Protein AF-S2VK20-F1 (afdb_monomer_lite)

Sequence (157 aa):
MFVRPARVVVSSAVTSSFALHLNKTTSEPLVRWDYNRNPRSKDVPLAHLQIHAHRDAWTHVMLEGGATSRRARKRVIDSSRTPTLSELHFPVGGKRFRPSLEEVLLFLISELGVSCEPQTKCVLESKQSEWEKIQARAVVRTHPDQALIVLRELGMI

Organism: NCBI:txid883067

Secondary structure (DSSP, 8-state):
--PPPPEEEEE-SSEEEEEEESSSS--S-SEEEEEESS-SSTTS-SEEEEE---HHHHHHHHHHS-SSSHHHHHHHH-TTS---GGG------GGGT---HHHHHHHHHHHH-----TTHHHHHHHHHHHHHHHHHHHHHHH-HHHHHHHHHHTT--

pLDDT: mean 84.43, std 14.61, range [27.89, 98.19]

Foldseek 3Di:
DDQDAWDWDFDDDQKTKTFTCLDPPDPDGQKIWIAHPDDPDPPDDRTDMDGPQDFVSVLCQLQVLACQEPQSVVQNVCPVDRDHPVSADDDQLPPQRHDDPLSVVVSSCHRRVHDDDPCSNVVSVVVSVVVVVVVVVVVCVVCVVVVVVVCVVVVVD

Radius of gyration: 18.4 Å; chains: 1; bounding box: 45×26×55 Å

Structure (mmCIF, N/CA/C/O backbone):
data_AF-S2VK20-F1
#
_entry.id   AF-S2VK20-F1
#
loop_
_atom_site.group_PDB
_atom_site.id
_atom_site.type_symbol
_atom_site.label_atom_id
_atom_site.label_alt_id
_atom_site.label_comp_id
_atom_site.label_asym_id
_atom_site.label_entity_id
_atom_site.label_seq_id
_atom_site.pdbx_PDB_ins_code
_atom_site.Cartn_x
_atom_site.Cartn_y
_atom_site.Cartn_z
_atom_site.occupancy
_atom_site.B_iso_or_equiv
_atom_site.auth_seq_id
_atom_site.auth_comp_id
_atom_site.auth_asym_id
_atom_site.auth_atom_id
_atom_site.pdbx_PDB_model_num
ATOM 1 N N . MET A 1 1 ? 17.253 12.248 -22.826 1.00 31.86 1 MET A N 1
ATOM 2 C CA . MET A 1 1 ? 15.797 12.033 -22.967 1.00 31.86 1 MET A CA 1
ATOM 3 C C . MET A 1 1 ? 15.208 12.080 -21.563 1.00 31.86 1 MET A C 1
ATOM 5 O O . MET A 1 1 ? 15.534 11.219 -20.764 1.00 31.86 1 MET A O 1
ATOM 9 N N . PHE A 1 2 ? 14.498 13.150 -21.195 1.00 27.89 2 PHE A N 1
ATOM 10 C CA . PHE A 1 2 ? 13.984 13.327 -19.828 1.00 27.89 2 PHE A CA 1
ATOM 11 C C . PHE A 1 2 ? 12.772 12.412 -19.602 1.00 27.89 2 PHE A C 1
ATOM 13 O O . PHE A 1 2 ? 11.739 12.588 -20.251 1.00 27.89 2 PHE A O 1
ATOM 20 N N . VAL A 1 3 ? 12.904 11.443 -18.693 1.00 38.69 3 VAL A N 1
ATOM 21 C CA . VAL A 1 3 ? 11.808 10.570 -18.249 1.00 38.69 3 VAL A CA 1
ATOM 22 C C . VAL A 1 3 ? 10.760 11.438 -17.551 1.00 38.69 3 VAL A C 1
ATOM 24 O O . VAL A 1 3 ? 11.063 12.163 -16.602 1.00 38.69 3 VAL A O 1
ATOM 27 N N . ARG A 1 4 ? 9.522 11.423 -18.053 1.00 39.88 4 ARG A N 1
ATOM 28 C CA . ARG A 1 4 ? 8.406 12.132 -17.414 1.00 39.88 4 ARG A CA 1
ATOM 29 C C . ARG A 1 4 ? 7.926 11.289 -16.227 1.00 39.88 4 ARG A C 1
ATOM 31 O O . ARG A 1 4 ? 7.628 10.118 -16.440 1.00 39.88 4 ARG A O 1
ATOM 38 N N . PRO A 1 5 ? 7.828 11.846 -15.007 1.00 42.28 5 PRO A N 1
ATOM 39 C CA . PRO A 1 5 ? 7.437 11.068 -13.839 1.00 42.28 5 PRO A CA 1
ATOM 40 C C . PRO A 1 5 ? 6.009 10.534 -13.987 1.00 42.28 5 PRO A C 1
ATOM 42 O O . PRO A 1 5 ? 5.126 11.220 -14.519 1.00 42.28 5 PRO A O 1
ATOM 45 N N . ALA A 1 6 ? 5.790 9.317 -13.486 1.00 49.72 6 ALA A N 1
ATOM 46 C CA . ALA A 1 6 ? 4.463 8.739 -13.341 1.00 49.72 6 ALA A CA 1
ATOM 47 C C . ALA A 1 6 ? 3.571 9.679 -12.509 1.00 49.72 6 ALA A C 1
ATOM 49 O O . ALA A 1 6 ? 4.024 10.305 -11.547 1.00 49.72 6 ALA A O 1
ATOM 50 N N . ARG A 1 7 ? 2.301 9.817 -12.900 1.00 51.22 7 ARG A N 1
ATOM 51 C CA . ARG A 1 7 ? 1.367 10.765 -12.273 1.00 51.22 7 ARG A CA 1
ATOM 52 C C . ARG A 1 7 ? 0.394 10.028 -11.360 1.00 51.22 7 ARG A C 1
ATOM 54 O O . ARG A 1 7 ? -0.250 9.076 -11.795 1.00 51.22 7 ARG A O 1
ATOM 61 N N . VAL A 1 8 ? 0.239 10.540 -10.139 1.00 53.97 8 VAL A N 1
ATOM 62 C CA . VAL A 1 8 ? -0.815 10.143 -9.196 1.00 53.97 8 VAL A CA 1
ATOM 63 C C . VAL A 1 8 ? -1.973 11.133 -9.302 1.00 53.97 8 VAL A C 1
ATOM 65 O O . VAL A 1 8 ? -1.763 12.347 -9.257 1.00 53.97 8 VAL A O 1
ATOM 68 N N . VAL A 1 9 ? -3.194 10.625 -9.469 1.00 53.34 9 VAL A N 1
ATOM 69 C CA . VAL A 1 9 ? -4.436 11.418 -9.449 1.00 53.34 9 VAL A CA 1
ATOM 70 C C . VAL A 1 9 ? -5.245 11.037 -8.207 1.00 53.34 9 VAL A C 1
ATOM 72 O O . VAL A 1 9 ? -5.345 9.851 -7.898 1.00 53.34 9 VAL A O 1
ATOM 75 N N . VAL A 1 10 ? -5.796 12.035 -7.500 1.00 47.78 10 VAL A N 1
ATOM 76 C CA . VAL A 1 10 ? -6.532 11.884 -6.228 1.00 47.78 10 VAL A CA 1
ATOM 77 C C . VAL A 1 10 ? -7.914 12.542 -6.328 1.00 47.78 10 VAL A C 1
ATOM 79 O O . VAL A 1 10 ? -8.019 13.668 -6.808 1.00 47.78 10 VAL A O 1
ATOM 82 N N . SER A 1 11 ? -8.962 11.880 -5.825 1.00 37.09 11 SER A N 1
ATOM 83 C CA . SER A 1 11 ? -10.317 12.444 -5.626 1.00 37.09 11 SER A CA 1
ATOM 84 C C . SER A 1 11 ? -10.870 12.068 -4.233 1.00 37.09 11 SER A C 1
ATOM 86 O O . SER A 1 11 ? -10.477 11.028 -3.700 1.00 37.09 11 SER A O 1
ATOM 88 N N . SER A 1 12 ? -11.708 12.914 -3.594 1.00 35.38 12 SER A N 1
ATOM 89 C CA . SER A 1 12 ? -12.038 12.809 -2.149 1.00 35.38 12 SER A CA 1
ATOM 90 C C . SER A 1 12 ? -13.535 12.795 -1.745 1.00 35.38 12 SER A C 1
ATOM 92 O O . SER A 1 12 ? -14.422 13.178 -2.505 1.00 35.38 12 SER A O 1
ATOM 94 N N . ALA A 1 13 ? -13.726 12.399 -0.469 1.00 42.75 13 ALA A N 1
ATOM 95 C CA . ALA A 1 13 ? -14.831 12.544 0.504 1.00 42.75 13 ALA A CA 1
ATOM 96 C C . ALA A 1 13 ? -15.884 11.419 0.672 1.00 42.75 13 ALA A C 1
ATOM 98 O O . ALA A 1 13 ? -16.138 11.033 1.813 1.0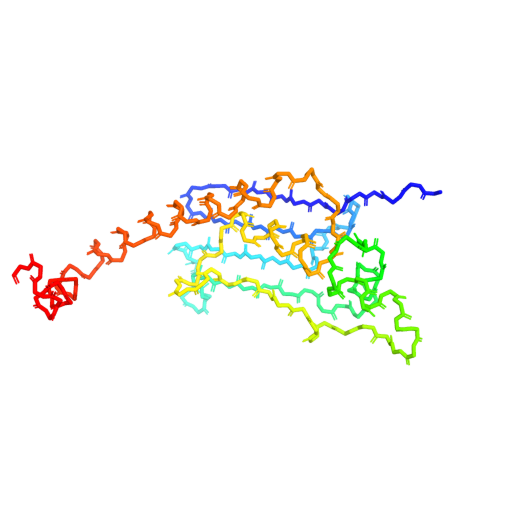0 42.75 13 ALA A O 1
ATOM 99 N N . VAL A 1 14 ? -16.434 10.815 -0.384 1.00 52.84 14 VAL A N 1
ATOM 100 C CA . VAL A 1 14 ? -17.328 9.620 -0.268 1.00 52.84 14 VAL A CA 1
ATOM 101 C C . VAL A 1 14 ? -16.678 8.377 -0.870 1.00 52.84 14 VAL A C 1
ATOM 103 O O . VAL A 1 14 ? -16.839 7.253 -0.388 1.00 52.84 14 VAL A O 1
ATOM 106 N N . THR A 1 15 ? -15.866 8.623 -1.885 1.00 62.94 15 THR A N 1
ATOM 107 C CA . THR A 1 15 ? -14.990 7.681 -2.554 1.00 62.94 15 THR A CA 1
ATOM 108 C C . THR A 1 15 ? -13.547 8.139 -2.365 1.00 62.94 15 THR A C 1
ATOM 110 O O . THR A 1 15 ? -13.265 9.321 -2.153 1.00 62.94 15 THR A O 1
ATOM 113 N N . SER A 1 16 ? -12.605 7.210 -2.400 1.00 76.50 16 SER A N 1
ATOM 114 C CA . SER A 1 16 ? -11.184 7.522 -2.536 1.00 76.50 16 SER A CA 1
ATOM 115 C C . SER A 1 16 ? -10.668 6.673 -3.680 1.00 76.50 16 SER A C 1
ATOM 117 O O . SER A 1 16 ? -10.801 5.457 -3.624 1.00 76.50 16 SER A O 1
ATOM 119 N N . SER A 1 17 ? -10.155 7.313 -4.724 1.00 86.19 17 SER A N 1
ATOM 120 C CA . SER A 1 17 ? -9.573 6.621 -5.871 1.00 86.19 17 SER A CA 1
ATOM 121 C C . SER A 1 17 ? -8.185 7.185 -6.125 1.00 86.19 17 SER A C 1
ATOM 123 O O . SER A 1 17 ? -8.022 8.405 -6.247 1.00 86.19 17 SER A O 1
ATOM 125 N N . PHE A 1 18 ? -7.201 6.292 -6.165 1.00 90.50 18 PHE A N 1
ATOM 126 C CA . PHE A 1 18 ? -5.820 6.593 -6.510 1.00 90.50 18 PHE A CA 1
ATOM 127 C C . PHE A 1 18 ? -5.448 5.785 -7.740 1.00 90.50 18 PHE A C 1
ATOM 129 O O . PHE A 1 18 ? -5.570 4.564 -7.734 1.00 90.50 18 PHE A O 1
ATOM 136 N N . ALA A 1 19 ? -4.973 6.455 -8.783 1.00 91.31 19 ALA A N 1
ATOM 137 C CA . ALA A 1 19 ? -4.612 5.804 -10.034 1.00 91.31 19 ALA A CA 1
ATOM 138 C C . ALA A 1 19 ? -3.170 6.128 -10.421 1.00 91.31 19 ALA A C 1
ATOM 140 O O . ALA A 1 19 ? -2.785 7.302 -10.459 1.00 91.31 19 ALA A O 1
ATOM 141 N N . LEU A 1 20 ? -2.398 5.088 -10.743 1.00 90.69 20 LEU A N 1
ATOM 142 C CA . LEU A 1 20 ? -1.060 5.214 -11.308 1.00 90.69 20 LEU A CA 1
ATOM 143 C C . LEU A 1 20 ? -1.138 5.085 -12.825 1.00 90.69 20 LEU A C 1
ATOM 145 O O . LEU A 1 20 ? -1.506 4.033 -13.342 1.00 90.69 20 LEU A O 1
ATOM 149 N N . HIS A 1 21 ? -0.743 6.138 -13.533 1.00 89.94 21 HIS A N 1
ATOM 150 C CA . HIS A 1 21 ? -0.639 6.115 -14.989 1.00 89.94 21 HIS A CA 1
ATOM 151 C C . HIS A 1 21 ? 0.825 6.104 -15.409 1.00 89.94 21 HIS A C 1
ATOM 153 O O . HIS A 1 21 ? 1.646 6.820 -14.829 1.00 89.94 21 HIS A O 1
ATOM 159 N N . LEU A 1 22 ? 1.123 5.334 -16.458 1.00 84.62 22 LEU A N 1
ATOM 160 C CA . LEU A 1 22 ? 2.447 5.289 -17.074 1.00 84.62 22 LEU A CA 1
ATOM 161 C C . LEU A 1 22 ? 2.894 6.684 -17.539 1.00 84.62 22 LEU A C 1
ATOM 163 O O . LEU A 1 22 ? 4.028 7.096 -17.321 1.00 84.62 22 LEU A O 1
ATOM 167 N N . ASN A 1 23 ? 1.993 7.422 -18.183 1.00 80.62 23 ASN A N 1
ATOM 168 C CA . ASN A 1 23 ? 2.245 8.764 -18.693 1.00 80.62 23 ASN A CA 1
ATOM 169 C C . ASN A 1 23 ? 0.924 9.561 -18.763 1.00 80.62 23 ASN A C 1
ATOM 171 O O . ASN A 1 23 ? -0.138 9.058 -18.409 1.00 80.62 23 ASN A O 1
ATOM 175 N N . LYS A 1 24 ? 0.982 10.825 -19.208 1.00 74.62 24 LYS A N 1
ATOM 176 C CA . LYS A 1 24 ? -0.200 11.707 -19.307 1.00 74.62 24 LYS A CA 1
ATOM 177 C C . LYS A 1 24 ? -1.165 11.350 -20.446 1.00 74.62 24 LYS A C 1
ATOM 179 O O . LYS A 1 24 ? -2.286 11.843 -20.434 1.00 74.62 24 LYS A O 1
ATOM 184 N N . THR A 1 25 ? -0.709 10.602 -21.447 1.00 76.38 25 THR A N 1
ATOM 185 C CA . THR A 1 25 ? -1.458 10.321 -22.682 1.00 76.38 25 THR A CA 1
ATOM 186 C C . THR A 1 25 ? -2.191 8.986 -22.636 1.00 76.38 25 THR A C 1
ATOM 188 O O . THR A 1 25 ? -3.205 8.828 -23.304 1.00 76.38 25 THR A O 1
ATOM 191 N N . THR A 1 26 ? -1.713 8.034 -21.836 1.00 76.06 26 THR A N 1
ATOM 192 C CA . THR A 1 26 ? -2.375 6.749 -21.628 1.00 76.06 26 THR A CA 1
ATOM 193 C C . THR A 1 26 ? -3.572 6.947 -20.700 1.00 76.06 26 THR A C 1
ATOM 195 O O . THR A 1 26 ? -3.406 7.323 -19.542 1.00 76.06 26 THR A O 1
ATOM 198 N N . SER A 1 27 ? -4.777 6.698 -21.214 1.00 77.56 27 SER A N 1
ATOM 199 C CA . SER A 1 27 ? -6.026 6.795 -20.447 1.00 77.56 27 SER A CA 1
ATOM 200 C C . SER A 1 27 ? -6.217 5.641 -19.464 1.00 77.56 27 SER A C 1
ATOM 202 O O . SER A 1 27 ? -6.952 5.781 -18.490 1.00 77.56 27 SER A O 1
ATOM 204 N N . GLU A 1 28 ? -5.587 4.496 -19.726 1.00 87.62 28 GLU A N 1
ATOM 205 C CA . GLU A 1 28 ? -5.676 3.324 -18.864 1.00 87.62 28 GLU A CA 1
ATOM 206 C C . GLU A 1 28 ? -4.603 3.362 -17.759 1.00 87.62 28 GLU A C 1
ATOM 208 O O . GLU A 1 28 ? -3.407 3.468 -18.052 1.00 87.62 28 GLU A O 1
ATOM 213 N N . PRO A 1 29 ? -4.997 3.302 -16.477 1.00 91.81 29 PRO A N 1
ATOM 214 C CA . PRO A 1 29 ? -4.047 3.235 -15.378 1.00 91.81 29 PRO A CA 1
ATOM 215 C C . PRO A 1 29 ? -3.412 1.846 -15.285 1.00 91.81 29 PRO A C 1
ATOM 217 O O . PRO A 1 29 ? -4.076 0.834 -15.478 1.00 91.81 29 PRO A O 1
ATOM 220 N N . LEU A 1 30 ? -2.144 1.798 -14.877 1.00 92.38 30 LEU A N 1
ATOM 221 C CA . LEU A 1 30 ? -1.450 0.555 -14.525 1.00 92.38 30 LEU A CA 1
ATOM 222 C C . LEU A 1 30 ? -2.131 -0.134 -13.343 1.00 92.38 30 LEU A C 1
ATOM 224 O O . LEU A 1 30 ? -2.279 -1.353 -13.311 1.00 92.38 30 LEU A O 1
ATOM 228 N N . VAL A 1 31 ? -2.543 0.663 -12.359 1.00 93.88 31 VAL A N 1
ATOM 229 C CA . VAL A 1 31 ? -3.244 0.194 -11.169 1.00 93.88 31 VAL A CA 1
ATOM 230 C C . VAL A 1 31 ? -4.133 1.292 -10.596 1.00 93.88 31 VAL A C 1
ATOM 232 O O . VAL A 1 31 ? -3.779 2.477 -10.635 1.00 93.88 31 VAL A O 1
ATOM 235 N N . ARG A 1 32 ? -5.282 0.887 -10.051 1.00 93.06 32 ARG A N 1
ATOM 236 C CA . ARG A 1 32 ? -6.181 1.723 -9.256 1.00 93.06 32 ARG A CA 1
ATOM 237 C C . ARG A 1 32 ? -6.431 1.117 -7.889 1.00 93.06 32 ARG A C 1
ATOM 239 O O . ARG A 1 32 ? -6.783 -0.057 -7.794 1.00 93.06 32 ARG A O 1
ATOM 246 N N . TRP A 1 33 ? -6.306 1.945 -6.862 1.00 91.94 33 TRP A N 1
ATOM 247 C CA . TRP A 1 33 ? -6.808 1.676 -5.522 1.00 91.94 33 TRP A CA 1
ATOM 248 C C . TRP A 1 33 ? -8.115 2.424 -5.345 1.00 91.94 33 TRP A C 1
ATOM 250 O O . TRP A 1 33 ? -8.123 3.655 -5.365 1.00 91.94 33 TRP A O 1
ATOM 260 N N . ASP A 1 34 ? -9.194 1.682 -5.140 1.00 88.00 34 ASP A N 1
ATOM 261 C CA . ASP A 1 34 ? -10.531 2.237 -5.033 1.00 88.00 34 ASP A CA 1
ATOM 262 C C . ASP A 1 34 ? -11.142 1.895 -3.676 1.00 88.00 34 ASP A C 1
ATOM 264 O O . ASP A 1 34 ? -11.127 0.752 -3.222 1.00 88.00 34 ASP A O 1
ATOM 268 N N . TYR A 1 35 ? -11.708 2.912 -3.033 1.00 86.56 35 TYR A N 1
ATOM 269 C CA . TYR A 1 35 ? -12.591 2.787 -1.88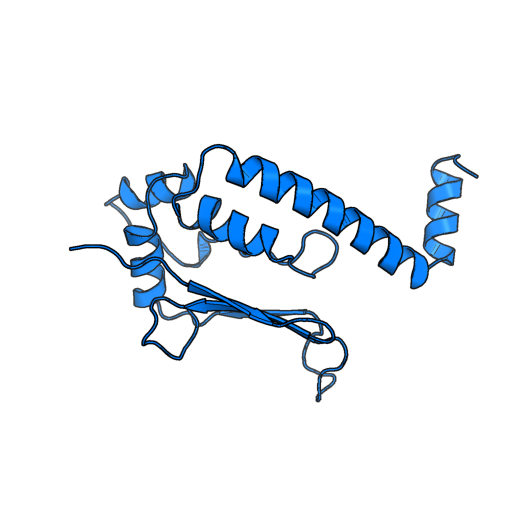7 1.00 86.56 35 TYR A CA 1
ATOM 270 C C . TYR A 1 35 ? -13.914 3.478 -2.202 1.00 86.56 35 TYR A C 1
ATOM 272 O O . TYR A 1 35 ? -13.953 4.696 -2.387 1.00 86.56 35 TYR A O 1
ATOM 280 N N . ASN A 1 36 ? -15.002 2.720 -2.227 1.00 86.69 36 ASN A N 1
ATOM 281 C CA . ASN A 1 36 ? -16.355 3.227 -2.367 1.00 86.69 36 ASN A CA 1
ATOM 282 C C . ASN A 1 36 ? -17.206 2.721 -1.205 1.00 86.69 36 ASN A C 1
ATOM 284 O O . ASN A 1 36 ? -17.453 1.526 -1.086 1.00 86.69 36 ASN A O 1
ATOM 288 N N . ARG A 1 37 ? -17.675 3.641 -0.356 1.00 82.62 37 ARG A N 1
ATOM 289 C CA . ARG A 1 37 ? -18.525 3.297 0.789 1.00 82.62 37 ARG A CA 1
ATOM 290 C C . ARG A 1 37 ? -19.894 2.750 0.367 1.00 82.62 37 ARG A C 1
ATOM 292 O O . ARG A 1 37 ? -20.4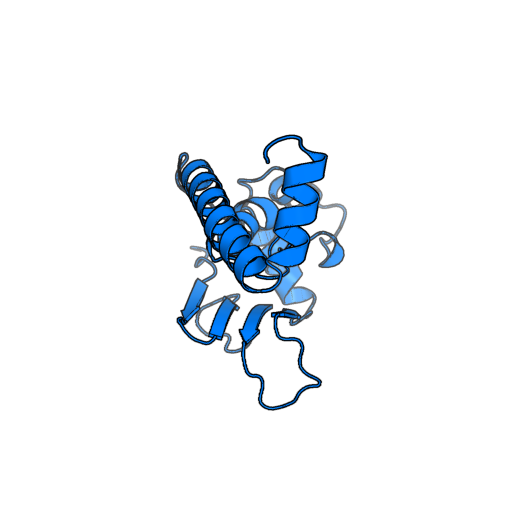44 1.930 1.088 1.00 82.62 37 ARG A O 1
ATOM 299 N N . ASN A 1 38 ? -20.412 3.196 -0.777 1.00 86.50 38 ASN A N 1
ATOM 300 C CA . ASN A 1 38 ? -21.740 2.855 -1.285 1.00 86.50 38 ASN A CA 1
ATOM 301 C C . ASN A 1 38 ? -21.642 2.464 -2.773 1.00 86.50 38 ASN A C 1
ATOM 303 O O . ASN A 1 38 ? -22.016 3.256 -3.648 1.00 86.50 38 ASN A O 1
ATOM 307 N N . PRO A 1 39 ? -21.091 1.282 -3.102 1.00 87.62 39 PRO A N 1
ATOM 308 C CA . PRO A 1 39 ? -21.045 0.820 -4.481 1.00 87.62 39 PRO A CA 1
ATOM 309 C C . PRO A 1 39 ? -22.458 0.579 -5.024 1.00 87.62 39 PRO A C 1
ATOM 311 O O . PRO A 1 39 ? -23.372 0.209 -4.290 1.00 87.62 39 PRO A O 1
ATOM 314 N N . ARG A 1 40 ? -22.639 0.788 -6.337 1.00 88.19 40 ARG A N 1
ATOM 315 C CA . ARG A 1 40 ? -23.934 0.572 -7.011 1.00 88.19 40 ARG A CA 1
ATOM 316 C C . ARG A 1 40 ? -24.393 -0.888 -6.936 1.00 88.19 40 ARG A C 1
ATOM 318 O O . ARG A 1 40 ? -25.587 -1.133 -6.833 1.00 88.19 40 ARG A O 1
ATOM 325 N N . SER A 1 41 ? -23.449 -1.829 -7.001 1.00 91.69 41 SER A N 1
ATOM 326 C CA . SER A 1 41 ? -23.689 -3.257 -6.770 1.00 91.69 41 SER A CA 1
ATOM 327 C C . SER A 1 41 ? -23.056 -3.680 -5.448 1.00 91.69 41 SER A C 1
ATOM 329 O O . SER A 1 41 ? -21.955 -3.238 -5.121 1.00 91.69 41 SER A O 1
ATOM 331 N N . LYS A 1 42 ? -23.739 -4.571 -4.722 1.00 87.62 42 LYS A N 1
ATOM 332 C CA . LYS A 1 42 ? -23.234 -5.183 -3.487 1.00 87.62 42 LYS A CA 1
ATOM 333 C C . LYS A 1 42 ? -22.090 -6.173 -3.734 1.00 87.62 42 LYS A C 1
ATOM 335 O O . LYS A 1 42 ? -21.346 -6.453 -2.802 1.00 87.62 42 LYS A O 1
ATOM 340 N N . ASP A 1 43 ? -21.930 -6.651 -4.968 1.00 91.31 43 ASP A N 1
ATOM 341 C CA . ASP A 1 43 ? -20.876 -7.607 -5.338 1.00 91.31 43 ASP A CA 1
ATOM 342 C C . ASP A 1 43 ? -19.505 -6.938 -5.494 1.00 91.31 43 ASP A C 1
ATOM 344 O O . ASP A 1 43 ? -18.476 -7.609 -5.534 1.00 91.31 43 ASP A O 1
ATOM 348 N N . VAL A 1 44 ? -19.473 -5.605 -5.590 1.00 88.75 44 VAL A N 1
ATOM 349 C CA . VAL A 1 44 ? -18.225 -4.847 -5.677 1.00 88.75 44 VAL A CA 1
ATOM 350 C C . VAL A 1 44 ? -17.690 -4.618 -4.264 1.00 88.75 44 VAL A C 1
ATOM 352 O O . VAL A 1 44 ? -18.366 -3.963 -3.463 1.00 88.75 44 VAL A O 1
ATOM 355 N N . PRO A 1 45 ? -16.468 -5.078 -3.941 1.00 88.38 45 PRO A N 1
ATOM 356 C CA . PRO A 1 45 ? -15.883 -4.828 -2.634 1.00 88.38 45 PRO A CA 1
ATOM 357 C C . PRO A 1 45 ? -15.731 -3.329 -2.365 1.00 88.38 45 PRO A C 1
ATOM 359 O O . PRO A 1 45 ? -15.313 -2.561 -3.238 1.00 88.38 45 PRO A O 1
ATOM 362 N N . LEU A 1 46 ? -16.017 -2.914 -1.127 1.00 87.38 46 LEU A N 1
ATOM 363 C CA . LEU A 1 46 ? -15.913 -1.507 -0.720 1.00 87.38 46 LEU A CA 1
ATOM 364 C C . LEU A 1 46 ? -14.502 -0.961 -0.913 1.00 87.38 46 LEU A C 1
ATOM 366 O O . LEU A 1 46 ? -14.351 0.206 -1.243 1.00 87.38 46 LEU A O 1
ATOM 370 N N . ALA A 1 47 ? -13.490 -1.798 -0.702 1.00 87.50 47 ALA A N 1
ATOM 371 C CA . ALA A 1 47 ? -12.106 -1.510 -1.019 1.00 87.50 47 ALA A CA 1
ATOM 372 C C . ALA A 1 47 ? -11.583 -2.571 -1.978 1.00 87.50 47 ALA A C 1
ATOM 374 O O . ALA A 1 47 ? -11.715 -3.765 -1.707 1.00 87.50 47 ALA A O 1
ATOM 375 N N . HIS A 1 48 ? -11.000 -2.146 -3.089 1.00 88.75 48 HIS A N 1
ATOM 376 C CA . HIS A 1 48 ? -10.473 -3.063 -4.084 1.00 88.75 48 HIS A CA 1
ATOM 377 C C . HIS A 1 48 ? -9.313 -2.450 -4.864 1.00 88.75 48 HIS A C 1
ATOM 379 O O . HIS A 1 48 ? -9.090 -1.238 -4.884 1.00 88.75 48 HIS A O 1
ATOM 385 N N . LEU A 1 49 ? -8.567 -3.344 -5.500 1.00 91.56 49 LEU A N 1
ATOM 386 C CA . LEU A 1 49 ? -7.434 -3.038 -6.350 1.00 91.56 49 LEU A CA 1
ATOM 387 C C . LEU A 1 49 ? -7.757 -3.520 -7.762 1.00 91.56 49 LEU A C 1
ATOM 389 O O . LEU A 1 49 ? -8.151 -4.671 -7.941 1.00 91.56 49 LEU A O 1
ATOM 393 N N . GLN A 1 50 ? -7.574 -2.662 -8.757 1.00 92.81 50 GLN A N 1
ATOM 394 C CA . GLN A 1 50 ? -7.701 -3.034 -10.164 1.00 92.81 50 GLN A CA 1
ATOM 395 C C . GLN A 1 50 ? -6.339 -2.870 -10.817 1.00 92.81 50 GLN A C 1
ATOM 397 O O . GLN A 1 50 ? -5.827 -1.755 -10.882 1.00 92.81 50 GLN A O 1
ATOM 402 N N . ILE A 1 51 ? -5.740 -3.968 -11.273 1.00 93.56 51 ILE A N 1
ATOM 403 C CA . ILE A 1 51 ? -4.426 -3.951 -11.915 1.00 93.56 51 ILE A CA 1
ATOM 404 C C . ILE A 1 51 ? -4.610 -4.220 -13.402 1.00 93.56 51 ILE A C 1
ATOM 406 O O . ILE A 1 51 ? -5.104 -5.278 -13.790 1.00 93.56 51 ILE A O 1
ATOM 410 N N . HIS A 1 52 ? -4.161 -3.287 -14.233 1.00 91.62 52 HIS A N 1
ATOM 411 C CA . HIS A 1 52 ? -4.002 -3.533 -15.654 1.00 91.62 52 HIS A CA 1
ATOM 412 C C . HIS A 1 52 ? -2.673 -4.266 -15.877 1.00 91.62 52 HIS A C 1
ATOM 414 O O . HIS A 1 52 ? -1.599 -3.664 -15.898 1.00 91.62 52 HIS A O 1
ATOM 420 N N . ALA A 1 53 ? -2.729 -5.593 -15.977 1.00 84.75 53 ALA A N 1
ATOM 421 C CA . ALA A 1 53 ? -1.559 -6.473 -15.935 1.00 84.75 53 ALA A CA 1
ATOM 422 C C . ALA A 1 53 ? -0.849 -6.654 -17.295 1.00 84.75 53 ALA A C 1
ATOM 424 O O . ALA A 1 53 ? -0.342 -7.737 -17.591 1.00 84.75 53 ALA A O 1
ATOM 425 N N . HIS A 1 54 ? -0.780 -5.612 -18.130 1.00 87.44 54 HIS A N 1
ATOM 426 C CA . HIS A 1 54 ? -0.003 -5.680 -19.369 1.00 87.44 54 HIS A CA 1
ATOM 427 C C . HIS A 1 54 ? 1.491 -5.747 -19.043 1.00 87.44 54 HIS A C 1
ATOM 429 O O . HIS A 1 54 ? 2.062 -4.800 -18.492 1.00 87.44 54 HIS A O 1
ATOM 435 N N . ARG A 1 55 ? 2.125 -6.877 -19.381 1.00 82.19 55 ARG A N 1
ATOM 436 C CA . ARG A 1 55 ? 3.509 -7.190 -18.993 1.00 82.19 55 ARG A CA 1
ATOM 437 C C . ARG A 1 55 ? 4.475 -6.069 -19.363 1.00 82.19 55 ARG A C 1
ATOM 439 O O . ARG A 1 55 ? 5.210 -5.605 -18.500 1.00 82.19 55 ARG A O 1
ATOM 446 N N . ASP A 1 56 ? 4.411 -5.585 -20.599 1.00 88.12 56 ASP A N 1
ATOM 447 C CA . ASP A 1 56 ? 5.372 -4.600 -21.108 1.00 88.12 56 ASP A CA 1
ATOM 448 C C . ASP A 1 56 ? 5.301 -3.263 -20.366 1.00 88.12 56 ASP A C 1
ATOM 450 O O . ASP A 1 56 ? 6.331 -2.655 -20.085 1.00 88.12 56 ASP A O 1
ATOM 454 N N . ALA A 1 57 ? 4.097 -2.829 -19.981 1.00 88.25 57 ALA A N 1
ATOM 455 C CA . ALA A 1 57 ? 3.906 -1.569 -19.276 1.00 88.25 57 ALA A CA 1
ATOM 456 C C . ALA A 1 57 ? 4.489 -1.638 -17.854 1.00 88.25 57 ALA A C 1
ATOM 458 O O . ALA A 1 57 ? 5.175 -0.715 -17.411 1.00 88.25 57 ALA A O 1
ATOM 459 N N . TRP A 1 58 ? 4.282 -2.762 -17.160 1.00 91.44 58 TRP A N 1
ATOM 460 C CA . TRP A 1 58 ? 4.865 -3.002 -15.840 1.00 91.44 58 TRP A CA 1
ATOM 461 C C . TRP A 1 58 ? 6.372 -3.213 -15.893 1.00 91.44 58 TRP A C 1
ATOM 463 O O . TRP A 1 58 ? 7.089 -2.590 -15.115 1.00 91.44 58 TRP A O 1
ATOM 473 N N . THR A 1 59 ? 6.870 -4.029 -16.824 1.00 90.31 59 THR A N 1
ATOM 474 C CA . THR A 1 59 ? 8.309 -4.226 -17.025 1.00 90.31 59 THR A CA 1
ATOM 475 C C . THR A 1 59 ? 9.000 -2.895 -17.313 1.00 90.31 59 THR A C 1
ATOM 477 O O . THR A 1 59 ? 10.020 -2.605 -16.691 1.00 90.31 59 THR A O 1
ATOM 480 N N . HIS A 1 60 ? 8.417 -2.053 -18.172 1.00 88.75 60 HIS A N 1
ATOM 481 C CA . HIS A 1 60 ? 8.938 -0.718 -18.452 1.00 88.75 60 HIS A CA 1
ATOM 482 C C . HIS A 1 60 ? 9.031 0.131 -17.178 1.00 88.75 60 HIS A C 1
ATOM 484 O O . HIS A 1 60 ? 10.109 0.605 -16.844 1.00 88.75 60 HIS A O 1
ATOM 490 N N . VAL A 1 61 ? 7.950 0.265 -16.402 1.00 89.38 61 VAL A N 1
ATOM 491 C CA . VAL A 1 61 ? 7.974 1.069 -15.164 1.00 89.38 61 VAL A CA 1
ATOM 492 C C . VAL A 1 61 ? 8.900 0.490 -14.094 1.00 89.38 61 VAL A C 1
ATOM 494 O O . VAL A 1 61 ? 9.520 1.241 -13.349 1.00 89.38 61 VAL A O 1
ATOM 497 N N . MET A 1 62 ? 9.024 -0.831 -13.992 1.00 90.31 62 MET A N 1
ATOM 498 C CA . MET A 1 62 ? 9.887 -1.471 -12.995 1.00 90.31 62 MET A CA 1
ATOM 499 C C . MET A 1 62 ? 11.382 -1.310 -13.291 1.00 90.31 62 MET A C 1
ATOM 501 O O . MET A 1 62 ? 12.177 -1.399 -12.349 1.00 90.31 62 MET A O 1
ATOM 505 N N . LEU A 1 63 ? 11.743 -1.102 -14.562 1.00 87.56 63 LEU A N 1
ATOM 506 C CA . LEU A 1 63 ? 13.111 -0.856 -15.021 1.00 87.56 63 LEU A CA 1
ATOM 507 C C . LEU A 1 63 ? 13.434 0.647 -15.105 1.00 87.56 63 LEU A C 1
ATOM 509 O O . LEU A 1 63 ? 14.522 1.051 -14.708 1.00 87.56 63 LEU A O 1
ATOM 513 N N . GLU A 1 64 ? 12.483 1.476 -15.544 1.00 83.25 64 GLU A N 1
ATOM 514 C CA . GLU A 1 64 ? 12.662 2.926 -15.755 1.00 83.25 64 GLU A CA 1
ATOM 515 C C . GLU A 1 64 ? 12.235 3.792 -14.556 1.00 83.25 64 GLU A C 1
ATOM 517 O O . GLU A 1 64 ? 12.563 4.975 -14.491 1.00 83.25 64 GLU A O 1
ATOM 522 N N . GLY A 1 65 ? 11.486 3.239 -13.595 1.00 70.38 65 GLY A N 1
ATOM 523 C CA . GLY A 1 65 ? 10.919 3.988 -12.463 1.00 70.38 65 GLY A CA 1
ATOM 524 C C . GLY A 1 65 ? 11.965 4.624 -11.544 1.00 70.38 65 GLY A C 1
ATOM 525 O O . GLY A 1 65 ? 11.705 5.667 -10.939 1.00 70.38 65 GLY A O 1
ATOM 526 N N . GLY A 1 66 ? 13.161 4.032 -11.488 1.00 78.06 66 GLY A N 1
ATOM 527 C CA . GLY A 1 66 ? 14.333 4.577 -10.816 1.00 78.06 66 GLY A CA 1
ATOM 528 C C . GLY A 1 66 ? 15.111 3.540 -10.006 1.00 78.06 66 GLY A C 1
ATOM 529 O O . GLY A 1 66 ? 14.796 2.354 -9.967 1.00 78.06 66 GLY A O 1
ATOM 530 N N . ALA A 1 67 ? 16.165 4.004 -9.337 1.00 84.06 67 ALA A N 1
ATOM 531 C CA . ALA A 1 67 ? 17.128 3.174 -8.606 1.00 84.06 67 ALA A CA 1
ATOM 532 C C . ALA A 1 67 ? 17.354 3.681 -7.165 1.00 84.06 67 ALA A C 1
ATOM 534 O O . ALA A 1 67 ? 18.384 3.422 -6.535 1.00 84.06 67 ALA A O 1
ATOM 535 N N . THR A 1 68 ? 16.404 4.436 -6.609 1.00 86.94 68 THR A N 1
ATOM 536 C CA . THR A 1 68 ? 16.565 5.062 -5.284 1.00 86.94 68 THR A CA 1
ATOM 537 C C . THR A 1 68 ? 16.303 4.092 -4.131 1.00 86.94 68 THR A C 1
ATOM 539 O O . THR A 1 68 ? 16.905 4.221 -3.062 1.00 86.94 68 THR A O 1
ATOM 542 N N . SER A 1 69 ? 15.516 3.035 -4.354 1.00 89.69 69 SER A N 1
ATOM 543 C CA . SER A 1 69 ? 15.265 1.978 -3.369 1.00 89.69 69 SER A CA 1
ATOM 544 C C . SER A 1 69 ? 16.107 0.723 -3.619 1.00 89.69 69 SER A C 1
ATOM 546 O O . SER A 1 69 ? 16.518 0.431 -4.741 1.00 89.69 69 SER A O 1
ATOM 548 N N . ARG A 1 70 ? 16.341 -0.076 -2.567 1.00 90.69 70 ARG A N 1
ATOM 549 C CA . ARG A 1 70 ? 17.056 -1.363 -2.682 1.00 90.69 70 ARG A CA 1
ATOM 550 C C . ARG A 1 70 ? 16.355 -2.330 -3.645 1.00 90.69 70 ARG A C 1
ATOM 552 O O . ARG A 1 70 ? 17.038 -2.993 -4.421 1.00 90.69 70 ARG A O 1
ATOM 559 N N . ARG A 1 71 ? 15.018 -2.418 -3.592 1.00 90.81 71 ARG A N 1
ATOM 560 C CA . ARG A 1 71 ? 14.224 -3.314 -4.455 1.00 90.81 71 ARG A CA 1
ATOM 561 C C . ARG A 1 71 ? 14.316 -2.886 -5.917 1.00 90.81 71 ARG A C 1
ATOM 563 O O . ARG A 1 71 ? 14.573 -3.729 -6.770 1.00 90.81 71 ARG A O 1
ATOM 570 N N . ALA A 1 72 ? 14.205 -1.585 -6.182 1.00 90.12 72 ALA A N 1
ATOM 571 C CA . ALA A 1 72 ? 14.326 -1.045 -7.528 1.00 90.12 72 ALA A CA 1
ATOM 572 C C . ALA A 1 72 ? 15.736 -1.214 -8.101 1.00 90.12 72 ALA A C 1
ATOM 574 O O . ALA A 1 72 ? 15.881 -1.766 -9.188 1.00 90.12 72 ALA A O 1
ATOM 575 N N . ARG A 1 73 ? 16.783 -0.913 -7.317 1.00 90.88 73 ARG A N 1
ATOM 576 C CA . ARG A 1 73 ? 18.175 -1.196 -7.716 1.00 90.88 73 ARG A CA 1
ATOM 577 C C . ARG A 1 73 ? 18.401 -2.647 -8.093 1.00 90.88 73 ARG A C 1
ATOM 579 O O . ARG A 1 73 ? 19.043 -2.911 -9.100 1.00 90.88 73 ARG A O 1
ATOM 586 N N . LYS A 1 74 ? 17.878 -3.585 -7.297 1.00 90.19 74 LYS A N 1
ATOM 587 C CA . LYS A 1 74 ? 18.056 -5.015 -7.566 1.00 90.19 74 LYS A CA 1
ATOM 588 C C . LYS A 1 74 ? 17.517 -5.398 -8.947 1.00 90.19 74 LYS A C 1
ATOM 590 O O . LYS A 1 74 ? 18.141 -6.213 -9.607 1.00 90.19 74 LYS A O 1
ATOM 595 N N . ARG A 1 75 ? 16.397 -4.817 -9.385 1.00 89.94 75 ARG A N 1
ATOM 596 C CA . ARG A 1 75 ? 15.805 -5.112 -10.700 1.00 89.94 75 ARG A CA 1
ATOM 597 C C . ARG A 1 75 ? 16.571 -4.498 -11.866 1.00 89.94 75 ARG A C 1
ATOM 599 O O . ARG A 1 75 ? 16.606 -5.102 -12.923 1.00 89.94 75 ARG A O 1
ATOM 606 N N . VAL A 1 76 ? 17.186 -3.333 -11.666 1.00 85.00 76 VAL A N 1
ATOM 607 C CA . VAL A 1 76 ? 17.993 -2.672 -12.706 1.00 85.00 76 VAL A CA 1
ATOM 608 C C . VAL A 1 76 ? 19.360 -3.347 -12.874 1.00 85.00 76 VAL A C 1
ATOM 610 O O . VAL A 1 76 ? 19.845 -3.480 -13.991 1.00 85.00 76 VAL A O 1
ATOM 613 N N . ILE A 1 77 ? 19.988 -3.779 -11.775 1.00 84.94 77 ILE A N 1
ATOM 614 C CA . ILE A 1 77 ? 21.331 -4.393 -11.794 1.00 84.94 77 ILE A CA 1
ATOM 615 C C . ILE A 1 77 ? 21.288 -5.841 -12.301 1.00 84.94 77 ILE A C 1
ATOM 617 O O . ILE A 1 77 ? 22.217 -6.300 -12.961 1.00 84.94 77 ILE A O 1
ATOM 621 N N . ASP A 1 78 ? 20.227 -6.575 -11.973 1.00 83.69 78 ASP A N 1
ATOM 622 C CA . ASP A 1 78 ? 20.066 -7.982 -12.333 1.00 83.69 78 ASP A CA 1
ATOM 623 C C . ASP A 1 78 ? 19.546 -8.129 -13.771 1.00 83.69 78 ASP A C 1
ATOM 625 O O . ASP A 1 78 ? 18.369 -8.394 -14.003 1.00 83.69 78 ASP A O 1
ATOM 629 N N . SER A 1 79 ? 20.441 -7.958 -14.748 1.00 74.12 79 SER A N 1
ATOM 630 C CA . SER A 1 79 ? 20.126 -8.084 -16.179 1.00 74.12 79 SER A CA 1
ATOM 631 C C . SER A 1 79 ? 19.797 -9.515 -16.622 1.00 74.12 79 SER A C 1
ATOM 633 O O . SER A 1 79 ? 19.386 -9.724 -17.763 1.00 74.12 79 SER A O 1
ATOM 635 N N . SER A 1 80 ? 19.958 -10.504 -15.734 1.00 82.38 80 SER A N 1
ATOM 636 C CA . SER A 1 80 ? 19.738 -11.922 -16.036 1.00 82.38 80 SER A CA 1
ATOM 637 C C . SER A 1 80 ? 18.260 -12.325 -16.071 1.00 82.38 80 SER A C 1
ATOM 639 O O . SER A 1 80 ? 17.928 -13.386 -16.600 1.00 82.38 80 SER A O 1
ATOM 641 N N . ARG A 1 81 ? 17.354 -11.485 -15.545 1.00 86.50 81 ARG A N 1
ATOM 642 C CA . ARG A 1 81 ? 15.907 -11.740 -15.568 1.00 86.50 81 ARG A CA 1
ATOM 643 C C . ARG A 1 81 ? 15.093 -10.485 -15.841 1.00 86.50 81 ARG A C 1
ATOM 645 O O . ARG A 1 81 ? 15.402 -9.395 -15.373 1.00 86.50 81 ARG A O 1
ATOM 652 N N . THR A 1 82 ? 13.972 -10.664 -16.532 1.00 88.12 82 THR A N 1
ATOM 653 C CA . THR A 1 82 ? 12.958 -9.615 -16.656 1.00 88.12 82 THR A CA 1
ATOM 654 C C . THR A 1 82 ? 12.152 -9.520 -15.359 1.00 88.12 82 THR A C 1
ATOM 656 O O . THR A 1 82 ? 11.627 -10.546 -14.916 1.00 88.12 82 THR A O 1
ATOM 659 N N . PRO A 1 83 ? 12.001 -8.327 -14.758 1.00 90.50 83 PRO A N 1
ATOM 660 C CA . PRO A 1 83 ? 11.183 -8.176 -13.569 1.00 90.50 83 PRO A CA 1
ATOM 661 C C . PRO A 1 83 ? 9.706 -8.442 -13.863 1.00 90.50 83 PRO A C 1
ATOM 663 O O . PRO A 1 83 ? 9.192 -8.126 -14.941 1.00 90.50 83 PRO A O 1
ATOM 666 N N . THR A 1 84 ? 9.027 -9.020 -12.879 1.00 90.56 84 THR A N 1
ATOM 667 C CA . THR A 1 84 ? 7.637 -9.474 -12.991 1.00 90.56 84 THR A CA 1
ATOM 668 C C . THR A 1 84 ? 6.722 -8.759 -12.005 1.00 90.56 84 THR A C 1
ATOM 670 O O . THR A 1 84 ? 7.136 -8.374 -10.913 1.00 90.56 84 THR A O 1
ATOM 673 N N . LEU A 1 85 ? 5.442 -8.632 -12.366 1.00 91.06 85 LEU A N 1
ATOM 674 C CA . LEU A 1 85 ? 4.417 -8.001 -11.529 1.00 91.06 85 LEU A CA 1
ATOM 675 C C . LEU A 1 85 ? 4.301 -8.643 -10.133 1.00 91.06 85 LEU A C 1
ATOM 677 O O . LEU A 1 85 ? 4.019 -7.948 -9.163 1.00 91.06 85 LEU A O 1
ATOM 681 N N . SER A 1 86 ? 4.580 -9.945 -10.017 1.00 90.44 86 SER A N 1
ATOM 682 C CA . SER A 1 86 ? 4.599 -10.687 -8.747 1.00 90.44 86 SER A CA 1
ATOM 683 C C . SER A 1 86 ? 5.665 -10.218 -7.753 1.00 90.44 86 SER A C 1
ATOM 685 O O . SER A 1 86 ? 5.605 -10.582 -6.585 1.00 90.44 86 SER A O 1
ATOM 687 N N . GLU A 1 87 ? 6.645 -9.424 -8.187 1.00 91.75 87 GLU A N 1
ATOM 688 C CA . GLU A 1 87 ? 7.652 -8.840 -7.295 1.00 91.75 87 GLU A CA 1
ATOM 689 C C . GLU A 1 87 ? 7.162 -7.570 -6.586 1.00 91.75 87 GLU A C 1
ATOM 691 O O . GLU A 1 87 ? 7.854 -7.074 -5.695 1.00 91.75 87 GLU A O 1
ATOM 696 N N . LEU A 1 88 ? 6.013 -7.017 -6.996 1.00 93.69 88 LEU A N 1
ATOM 697 C CA . LEU A 1 88 ? 5.470 -5.777 -6.454 1.00 93.69 88 LEU A CA 1
ATOM 698 C C . LEU A 1 88 ? 4.523 -6.038 -5.283 1.00 93.69 88 LEU A C 1
ATOM 700 O O . LEU A 1 88 ? 3.612 -6.860 -5.352 1.00 93.69 88 LEU A O 1
ATOM 704 N N . HIS A 1 89 ? 4.707 -5.258 -4.220 1.00 94.12 89 HIS A N 1
ATOM 705 C CA . HIS A 1 89 ? 3.890 -5.326 -3.011 1.00 94.12 89 HIS A CA 1
ATOM 706 C C . HIS A 1 89 ? 2.864 -4.196 -3.009 1.00 94.12 89 HIS A C 1
ATOM 708 O O . HIS A 1 89 ? 3.138 -3.093 -2.536 1.00 94.12 89 HIS A O 1
ATOM 714 N N . PHE A 1 90 ? 1.679 -4.458 -3.554 1.00 93.31 90 PHE A N 1
ATOM 715 C CA . PHE A 1 90 ? 0.614 -3.460 -3.606 1.00 93.31 90 PHE A CA 1
ATOM 716 C C . PHE A 1 90 ? 0.058 -3.180 -2.200 1.00 93.31 90 PHE A C 1
ATOM 718 O O . PHE A 1 90 ? -0.406 -4.112 -1.538 1.00 93.31 90 PHE A O 1
ATOM 725 N N . PRO A 1 91 ? 0.066 -1.920 -1.722 1.00 91.25 91 PRO A N 1
ATOM 726 C CA . PRO A 1 91 ? -0.547 -1.586 -0.449 1.00 91.25 91 PRO A CA 1
ATOM 727 C C . PRO A 1 91 ? -2.053 -1.782 -0.546 1.00 91.25 91 PRO A C 1
ATOM 729 O O . PRO A 1 91 ? -2.685 -1.385 -1.522 1.00 91.25 91 PRO A O 1
ATOM 732 N N . VAL A 1 92 ? -2.637 -2.360 0.494 1.00 87.38 92 VAL A N 1
ATOM 733 C CA . VAL A 1 92 ? -4.090 -2.518 0.598 1.00 87.38 92 VAL A CA 1
ATOM 734 C C . VAL A 1 92 ? -4.666 -1.732 1.768 1.00 87.38 92 VAL A C 1
ATOM 736 O O . VAL A 1 92 ? -5.856 -1.822 2.000 1.00 87.38 92 VAL A O 1
ATOM 739 N N . GLY A 1 93 ? -3.880 -0.923 2.487 1.00 78.81 93 GLY A N 1
ATOM 740 C CA . GLY A 1 93 ? -4.354 -0.181 3.663 1.00 78.81 93 GLY A CA 1
ATOM 741 C C . GLY A 1 93 ? -4.155 -0.891 4.992 1.00 78.81 93 GLY A C 1
ATOM 742 O O . GLY A 1 93 ? -5.037 -0.850 5.856 1.00 78.81 93 GLY A O 1
ATOM 743 N N . GLY A 1 94 ? -3.031 -1.599 5.124 1.00 73.94 94 GLY A N 1
ATOM 744 C CA . GLY A 1 94 ? -2.650 -2.342 6.322 1.00 73.94 94 GLY A CA 1
ATOM 745 C C . GLY A 1 94 ? -3.756 -3.258 6.855 1.00 73.94 94 GLY A C 1
ATOM 746 O O . GLY A 1 94 ? -4.458 -3.931 6.104 1.00 73.94 94 GLY A O 1
ATOM 747 N N . LYS A 1 95 ? -3.948 -3.240 8.180 1.00 62.59 95 LYS A N 1
ATOM 748 C CA . LYS A 1 95 ? -4.926 -4.071 8.916 1.00 62.59 95 LYS A CA 1
ATOM 749 C C . LYS A 1 95 ? -6.400 -3.744 8.610 1.00 62.59 95 LYS A C 1
ATOM 751 O O . LYS A 1 95 ? -7.297 -4.286 9.243 1.00 62.59 95 LYS A O 1
ATOM 756 N N . ARG A 1 96 ? -6.657 -2.773 7.732 1.00 66.50 96 ARG A N 1
ATOM 757 C CA . ARG A 1 96 ? -7.939 -2.066 7.603 1.00 66.50 96 ARG A CA 1
ATOM 758 C C . ARG A 1 96 ? -8.475 -2.037 6.180 1.00 66.50 96 ARG A C 1
ATOM 760 O O . ARG A 1 96 ? -9.558 -1.502 5.962 1.00 66.50 96 ARG A O 1
ATOM 767 N N . PHE A 1 97 ? -7.704 -2.573 5.239 1.00 67.31 97 PHE A N 1
ATOM 768 C CA . PHE A 1 97 ? -8.038 -2.652 3.824 1.00 67.31 97 PHE A CA 1
ATOM 769 C C . PHE A 1 97 ? -8.424 -1.302 3.178 1.00 67.31 97 PHE A C 1
ATOM 771 O O . PHE A 1 97 ? -9.173 -1.282 2.211 1.00 67.31 97 PHE A O 1
ATOM 778 N N . ARG A 1 98 ? -7.958 -0.152 3.699 1.00 78.19 98 ARG A N 1
ATOM 779 C CA . ARG A 1 98 ? -8.187 1.170 3.082 1.00 78.19 98 ARG A CA 1
ATOM 780 C C . ARG A 1 98 ? -6.868 1.914 2.858 1.00 78.19 98 ARG A C 1
ATOM 782 O O . ARG A 1 98 ? -6.402 2.564 3.800 1.00 78.19 98 ARG A O 1
ATOM 789 N N . PRO A 1 99 ? -6.288 1.836 1.648 1.00 80.75 99 PRO A N 1
ATOM 790 C CA . PRO A 1 99 ? -5.014 2.470 1.366 1.00 80.75 99 PRO A CA 1
ATOM 791 C C . PRO A 1 99 ? -5.127 3.988 1.501 1.00 80.75 99 PRO A C 1
ATOM 793 O O . PRO A 1 99 ? -6.104 4.592 1.044 1.00 80.75 99 PRO A O 1
ATOM 796 N N . SER A 1 100 ? -4.147 4.601 2.158 1.00 87.38 100 SER A N 1
ATOM 797 C CA . SER A 1 100 ? -3.989 6.054 2.182 1.00 87.38 100 SER A CA 1
ATOM 798 C C . SER A 1 100 ? -3.195 6.535 0.962 1.00 87.38 100 SER A C 1
ATOM 800 O O . SER A 1 100 ? -2.553 5.746 0.264 1.00 87.38 100 SER A O 1
ATOM 802 N N . LEU A 1 101 ? -3.212 7.846 0.698 1.00 88.38 101 LEU A N 1
ATOM 803 C CA . LEU A 1 101 ? -2.357 8.418 -0.345 1.00 88.38 101 LEU A CA 1
ATOM 804 C C . LEU A 1 101 ? -0.876 8.185 -0.017 1.00 88.38 101 LEU A C 1
ATOM 806 O O . LEU A 1 101 ? -0.081 7.874 -0.899 1.00 88.38 101 LEU A O 1
ATOM 810 N N . GLU A 1 102 ? -0.512 8.314 1.256 1.00 91.19 102 GLU A N 1
ATOM 811 C CA . GLU A 1 102 ? 0.845 8.117 1.755 1.00 91.19 102 GLU A CA 1
ATOM 812 C C . GLU A 1 102 ? 1.349 6.705 1.472 1.00 91.19 102 GLU A C 1
ATOM 814 O O . GLU A 1 102 ? 2.485 6.549 1.037 1.00 91.19 102 GLU A O 1
ATOM 819 N N . GLU A 1 103 ? 0.508 5.684 1.639 1.00 90.81 103 GLU A N 1
ATOM 820 C CA . GLU A 1 103 ? 0.862 4.303 1.299 1.00 90.81 103 GLU A CA 1
ATOM 821 C C . GLU A 1 103 ? 1.116 4.119 -0.197 1.00 90.81 103 GLU A C 1
ATOM 823 O O . GLU A 1 103 ? 2.076 3.447 -0.577 1.00 90.81 103 GLU A O 1
ATOM 828 N N . VAL A 1 104 ? 0.306 4.751 -1.053 1.00 92.38 104 VAL A N 1
ATOM 829 C CA . VAL A 1 104 ? 0.532 4.741 -2.505 1.00 92.38 104 VAL A CA 1
ATOM 830 C C . VAL A 1 104 ? 1.855 5.434 -2.844 1.00 92.38 104 VAL A C 1
ATOM 832 O O . VAL A 1 104 ? 2.637 4.909 -3.632 1.00 92.38 104 VAL A O 1
ATOM 835 N N . LEU A 1 105 ? 2.166 6.576 -2.227 1.00 93.06 105 LEU A N 1
ATOM 836 C CA . LEU A 1 105 ? 3.431 7.285 -2.455 1.00 93.06 105 LEU A CA 1
ATOM 837 C C . LEU A 1 105 ? 4.644 6.497 -1.937 1.00 93.06 105 LEU A C 1
ATOM 839 O O . LEU A 1 105 ? 5.662 6.405 -2.625 1.00 93.06 105 LEU A O 1
ATOM 843 N N . LEU A 1 106 ? 4.532 5.876 -0.762 1.00 93.31 106 LEU A N 1
ATOM 844 C CA . LEU A 1 106 ? 5.555 4.987 -0.211 1.00 93.31 106 LEU A CA 1
ATOM 845 C C . LEU A 1 106 ? 5.769 3.761 -1.101 1.00 93.31 106 LEU A C 1
ATOM 847 O O . LEU A 1 106 ? 6.912 3.332 -1.266 1.00 93.31 106 LEU A O 1
ATOM 851 N N . PHE A 1 107 ? 4.714 3.228 -1.722 1.00 94.31 107 PHE A N 1
ATOM 852 C CA . PHE A 1 107 ? 4.822 2.202 -2.758 1.00 94.31 107 PHE A CA 1
ATOM 853 C C . PHE A 1 107 ? 5.635 2.706 -3.957 1.00 94.31 107 PHE A C 1
ATOM 855 O O . PHE A 1 107 ? 6.597 2.052 -4.342 1.00 94.31 107 PHE A O 1
ATOM 862 N N . LEU A 1 108 ? 5.358 3.896 -4.500 1.00 93.56 108 LEU A N 1
ATOM 863 C CA . LEU A 1 108 ? 6.142 4.429 -5.628 1.00 93.56 108 LEU A CA 1
ATOM 864 C C . LEU A 1 108 ? 7.635 4.571 -5.288 1.00 93.56 108 LEU A C 1
ATOM 866 O O . LEU A 1 108 ? 8.499 4.210 -6.087 1.00 93.56 108 LEU A O 1
ATOM 870 N N . ILE A 1 109 ? 7.953 5.047 -4.085 1.00 93.25 109 ILE A N 1
ATOM 871 C CA . ILE A 1 109 ? 9.343 5.209 -3.642 1.00 93.25 109 ILE A CA 1
ATOM 872 C C . ILE A 1 109 ? 9.999 3.838 -3.425 1.00 93.25 109 ILE A C 1
ATOM 874 O O . ILE A 1 109 ? 11.070 3.557 -3.958 1.00 93.25 109 ILE A O 1
ATOM 878 N N . SER A 1 110 ? 9.373 2.963 -2.637 1.00 93.19 110 SER A N 1
ATOM 879 C CA . SER A 1 110 ? 9.984 1.701 -2.202 1.00 93.19 110 SER A CA 1
ATOM 880 C C . SER A 1 110 ? 9.943 0.609 -3.268 1.00 93.19 110 SER A C 1
ATOM 882 O O . SER A 1 110 ? 10.948 -0.081 -3.467 1.00 93.19 110 SER A O 1
ATOM 884 N N . GLU A 1 111 ? 8.824 0.476 -3.973 1.00 94.25 111 GLU A N 1
ATOM 885 C CA . GLU A 1 111 ? 8.590 -0.558 -4.972 1.00 94.25 111 GLU A CA 1
ATOM 886 C C . GLU A 1 111 ? 8.949 -0.119 -6.378 1.00 94.25 111 GLU A C 1
ATOM 888 O O . GLU A 1 111 ? 9.311 -1.001 -7.136 1.00 94.25 111 GLU A O 1
ATOM 893 N N . LEU A 1 112 ? 8.920 1.167 -6.748 1.00 92.81 112 LEU A N 1
ATOM 894 C CA . LEU A 1 112 ? 9.283 1.617 -8.107 1.00 92.81 112 LEU A CA 1
ATOM 895 C C . LEU A 1 112 ? 10.559 2.464 -8.167 1.00 92.81 112 LEU A C 1
ATOM 897 O O . LEU A 1 112 ? 11.062 2.715 -9.254 1.00 92.81 112 LEU A O 1
ATOM 901 N N . GLY A 1 113 ? 11.129 2.848 -7.022 1.00 91.94 113 GLY A N 1
ATOM 902 C CA . GLY A 1 113 ? 12.385 3.599 -6.987 1.00 91.94 113 GLY A CA 1
ATOM 903 C C . GLY A 1 113 ? 12.239 5.057 -7.411 1.00 91.94 113 GLY A C 1
ATOM 904 O O . GLY A 1 113 ? 13.233 5.658 -7.821 1.00 91.94 113 GLY A O 1
ATOM 905 N N . VAL A 1 114 ? 11.034 5.625 -7.299 1.00 90.75 114 VAL A N 1
ATOM 906 C CA . VAL A 1 114 ? 10.788 7.041 -7.587 1.00 90.75 114 VAL A CA 1
ATOM 907 C C . VAL A 1 114 ? 11.616 7.910 -6.641 1.00 90.75 114 VAL A C 1
ATOM 909 O O . VAL A 1 114 ? 11.644 7.690 -5.427 1.00 90.75 114 VAL A O 1
ATOM 912 N N . SER A 1 115 ? 12.314 8.895 -7.201 1.00 89.75 115 SER A N 1
ATOM 913 C CA . SER A 1 115 ? 13.089 9.869 -6.431 1.00 89.75 115 SER A CA 1
ATOM 914 C C . SER A 1 115 ? 12.181 10.800 -5.631 1.00 89.75 115 SER A C 1
ATOM 916 O O . SER A 1 115 ? 11.151 11.262 -6.119 1.00 89.75 115 SER A O 1
ATOM 918 N N . CYS A 1 116 ? 12.596 11.113 -4.409 1.00 89.81 116 CYS A N 1
ATOM 919 C CA . CYS A 1 116 ? 11.951 12.088 -3.543 1.00 89.81 116 CYS A CA 1
ATOM 920 C C . CYS A 1 116 ? 13.008 12.818 -2.710 1.00 89.81 116 CYS A C 1
ATOM 922 O O . CYS A 1 116 ? 14.148 12.360 -2.614 1.00 89.81 116 CYS A O 1
ATOM 924 N N . GLU A 1 117 ? 12.619 13.919 -2.071 1.00 93.50 117 GLU A N 1
ATOM 925 C CA . GLU A 1 117 ? 13.498 14.617 -1.135 1.00 93.50 117 GLU A CA 1
ATOM 926 C C . GLU A 1 117 ? 13.852 13.712 0.065 1.00 93.50 117 GLU A C 1
ATOM 928 O O . GLU A 1 117 ? 13.026 12.879 0.470 1.00 93.50 117 GLU A O 1
ATOM 933 N N . PRO A 1 118 ? 15.042 13.862 0.682 1.00 86.75 118 PRO A N 1
ATOM 934 C CA . PRO A 1 118 ? 15.532 12.960 1.732 1.00 86.75 118 PRO A CA 1
ATOM 935 C C . PRO A 1 118 ? 14.570 12.758 2.912 1.00 86.75 118 PRO A C 1
ATOM 937 O O . PRO A 1 118 ? 14.526 11.682 3.505 1.00 86.75 118 PRO A O 1
ATOM 940 N N . GLN A 1 119 ? 13.772 13.776 3.243 1.00 91.94 119 GLN A N 1
ATOM 941 C CA . GLN A 1 119 ? 12.830 13.751 4.367 1.00 91.94 119 GLN A CA 1
ATOM 942 C C . GLN A 1 119 ? 11.410 13.321 3.976 1.00 91.94 119 GLN A C 1
ATOM 944 O O . GLN A 1 119 ? 10.593 13.063 4.862 1.00 91.94 119 GLN A O 1
ATOM 949 N N . THR A 1 120 ? 11.095 13.212 2.678 1.00 92.50 120 THR A N 1
ATOM 950 C CA . THR A 1 120 ? 9.739 12.879 2.211 1.00 92.50 120 THR A CA 1
ATOM 951 C C . THR A 1 120 ? 9.252 11.576 2.826 1.00 92.50 120 THR A C 1
ATOM 953 O O . THR A 1 120 ? 8.124 11.512 3.304 1.00 92.50 120 THR A O 1
ATOM 956 N N . LYS A 1 121 ? 10.111 10.553 2.881 1.00 91.00 121 LYS A N 1
ATOM 957 C CA . LYS A 1 121 ? 9.741 9.249 3.432 1.00 91.00 121 LYS A CA 1
ATOM 958 C C . LYS A 1 121 ? 9.305 9.343 4.901 1.00 91.00 121 LYS A C 1
ATOM 960 O O . LYS A 1 121 ? 8.234 8.849 5.234 1.00 91.00 121 LYS A O 1
ATOM 965 N N . CYS A 1 122 ? 10.067 10.048 5.738 1.00 92.38 122 CYS A N 1
ATOM 966 C CA . CYS A 1 122 ? 9.739 10.235 7.154 1.00 92.38 122 CYS A CA 1
ATOM 967 C C . CYS A 1 122 ? 8.408 10.979 7.342 1.00 92.38 122 CYS A C 1
ATOM 969 O O . CYS A 1 122 ? 7.610 10.636 8.213 1.00 92.38 122 CYS A O 1
ATOM 971 N N . VAL A 1 123 ? 8.148 11.991 6.505 1.00 95.75 123 VAL A N 1
ATOM 972 C CA . VAL A 1 123 ? 6.878 12.730 6.530 1.00 95.75 123 VAL A CA 1
ATOM 973 C C . VAL A 1 123 ? 5.710 11.814 6.160 1.00 95.75 123 VAL A C 1
ATOM 975 O O . VAL A 1 123 ? 4.695 11.821 6.854 1.00 95.75 123 VAL A O 1
ATOM 978 N N . LEU A 1 124 ? 5.850 11.005 5.107 1.00 94.19 124 LEU A N 1
ATOM 979 C CA . LEU A 1 124 ? 4.811 10.065 4.680 1.00 94.19 124 LEU A CA 1
ATOM 980 C C . LEU A 1 124 ? 4.523 9.005 5.751 1.00 94.19 124 LEU A C 1
ATOM 982 O O . LEU A 1 124 ? 3.360 8.752 6.046 1.00 94.19 124 LEU A O 1
ATOM 986 N N . GLU A 1 125 ? 5.555 8.439 6.381 1.00 91.25 125 GLU A N 1
ATOM 987 C CA . GLU A 1 125 ? 5.408 7.460 7.471 1.00 91.25 125 GLU A CA 1
ATOM 988 C C . GLU A 1 125 ? 4.718 8.074 8.703 1.00 91.25 125 GLU A C 1
ATOM 990 O O . GLU A 1 125 ? 3.816 7.472 9.288 1.00 91.25 125 GLU A O 1
ATOM 995 N N . SER A 1 126 ? 5.057 9.317 9.063 1.00 93.19 126 SER A N 1
ATOM 996 C CA . SER A 1 126 ? 4.364 10.039 10.138 1.00 93.19 126 SER A CA 1
ATOM 997 C C . SER A 1 126 ? 2.881 10.257 9.813 1.00 93.19 126 SER A C 1
ATOM 999 O O . SER A 1 126 ? 2.012 10.001 10.649 1.00 93.19 126 SER A O 1
ATOM 1001 N N . LYS A 1 127 ? 2.564 10.677 8.582 1.00 91.44 127 LYS A N 1
ATOM 1002 C CA . LYS A 1 127 ? 1.179 10.874 8.133 1.00 91.44 127 LYS A CA 1
ATOM 1003 C C . LYS A 1 127 ? 0.398 9.561 8.051 1.00 91.44 127 LYS A C 1
ATOM 1005 O O . LYS A 1 127 ? -0.780 9.548 8.406 1.00 91.44 127 LYS A O 1
ATOM 1010 N N . GLN A 1 128 ? 1.051 8.461 7.682 1.00 88.44 128 GLN A N 1
ATOM 1011 C CA . GLN A 1 128 ? 0.466 7.123 7.734 1.00 88.44 128 GLN A CA 1
ATOM 1012 C C . GLN A 1 128 ? 0.062 6.749 9.169 1.00 88.44 128 GLN A C 1
ATOM 1014 O O . GLN A 1 128 ? -1.062 6.301 9.380 1.00 88.44 128 GLN A O 1
ATOM 1019 N N . SER A 1 129 ? 0.907 7.008 10.173 1.00 88.00 129 SER A N 1
ATOM 1020 C CA . SER A 1 129 ? 0.554 6.741 11.578 1.00 88.00 129 SER A CA 1
ATOM 1021 C C . SER A 1 129 ? -0.646 7.574 12.053 1.00 88.00 129 SER A C 1
ATOM 1023 O O . SER A 1 129 ? -1.540 7.074 12.740 1.00 88.00 129 SER A O 1
ATOM 1025 N N . GLU A 1 130 ? -0.743 8.839 11.636 1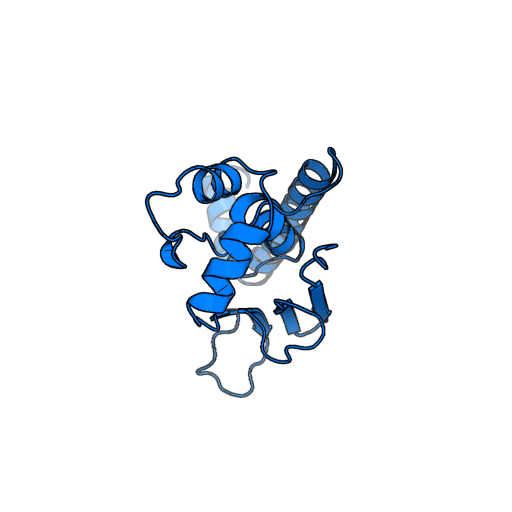.00 90.12 130 GLU A N 1
ATOM 1026 C CA . GLU A 1 130 ? -1.928 9.658 11.925 1.00 90.12 130 GLU A CA 1
ATOM 1027 C C . GLU A 1 130 ? -3.193 9.113 11.244 1.00 90.12 130 GLU A C 1
ATOM 1029 O O . GLU A 1 130 ? -4.276 9.087 11.847 1.00 90.12 130 GLU A O 1
ATOM 1034 N N . TRP A 1 131 ? -3.064 8.611 10.014 1.00 86.31 131 TRP A N 1
ATOM 1035 C CA . TRP A 1 131 ? -4.149 7.922 9.322 1.00 86.31 131 TRP A CA 1
ATOM 1036 C C . TRP A 1 131 ? -4.592 6.660 10.065 1.00 86.31 131 TRP A C 1
ATOM 1038 O O . TRP A 1 131 ? -5.794 6.460 10.250 1.00 86.31 131 TRP A O 1
ATOM 1048 N N . GLU A 1 132 ? -3.661 5.855 10.577 1.00 85.19 132 GLU A N 1
ATOM 1049 C CA . GLU A 1 132 ? -3.969 4.669 11.383 1.00 85.19 132 GLU A CA 1
ATOM 1050 C C . GLU A 1 132 ? -4.786 5.010 12.636 1.00 85.19 132 GLU A C 1
ATOM 1052 O O . GLU A 1 132 ? -5.719 4.282 12.979 1.00 85.19 132 GLU A O 1
ATOM 1057 N N . LYS A 1 133 ? -4.527 6.151 13.286 1.00 87.88 133 LYS A N 1
ATOM 1058 C CA . LYS A 1 133 ? -5.323 6.620 14.436 1.00 87.88 133 LYS A CA 1
ATOM 1059 C C . LYS A 1 133 ? -6.741 7.025 14.031 1.00 87.88 133 LYS A C 1
ATOM 1061 O O . LYS A 1 133 ? -7.706 6.685 14.721 1.00 87.88 133 LYS A O 1
ATOM 1066 N N . ILE A 1 134 ? -6.895 7.751 12.916 1.00 86.31 134 ILE A N 1
ATOM 1067 C CA . ILE A 1 134 ? -8.216 8.100 12.348 1.00 86.31 134 ILE A CA 1
ATOM 1068 C C . ILE A 1 134 ? -8.995 6.832 12.050 1.00 86.31 134 ILE A C 1
ATOM 1070 O O . ILE A 1 134 ? -10.179 6.714 12.385 1.00 86.31 134 ILE A O 1
ATOM 1074 N N . GLN A 1 135 ? -8.294 5.881 11.448 1.00 83.62 135 GLN A N 1
ATOM 1075 C CA . GLN A 1 135 ? -8.801 4.566 11.220 1.00 83.62 135 GLN A CA 1
ATOM 1076 C C . GLN A 1 135 ? -9.235 3.970 12.576 1.00 83.62 135 GLN A C 1
ATOM 1078 O O . GLN A 1 135 ? -10.433 3.725 12.738 1.00 83.62 135 GLN A O 1
ATOM 1083 N N . ALA A 1 136 ? -8.369 3.738 13.563 1.00 87.44 136 ALA A N 1
ATOM 1084 C CA . ALA A 1 136 ? -8.720 3.083 14.836 1.00 87.44 136 ALA A CA 1
ATOM 1085 C C . ALA A 1 136 ? -10.052 3.594 15.422 1.00 87.44 136 ALA A C 1
ATOM 1087 O O . ALA A 1 136 ? -10.969 2.804 15.649 1.00 87.44 136 ALA A O 1
ATOM 1088 N N . ARG A 1 137 ? -10.233 4.921 15.471 1.00 89.44 137 ARG A N 1
ATOM 1089 C CA . ARG A 1 137 ? -11.489 5.560 15.899 1.00 89.44 137 ARG A CA 1
ATOM 1090 C C . ARG A 1 137 ? -12.720 5.139 15.089 1.00 89.44 137 ARG A C 1
ATOM 1092 O O . ARG A 1 137 ? -13.789 4.965 15.658 1.00 89.44 137 ARG A O 1
ATOM 1099 N N . ALA A 1 138 ? -12.615 4.996 13.771 1.00 85.56 138 ALA A N 1
ATOM 1100 C CA . ALA A 1 138 ? -13.726 4.544 12.931 1.00 85.56 138 ALA A CA 1
ATOM 1101 C C . ALA A 1 138 ? -14.158 3.097 13.232 1.00 85.56 138 ALA A C 1
ATOM 1103 O 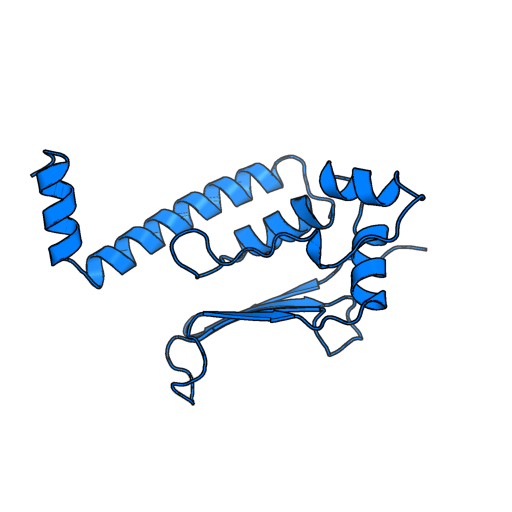O . ALA A 1 138 ? -15.354 2.822 13.232 1.00 85.56 138 ALA A O 1
ATOM 1104 N N . VAL A 1 139 ? -13.216 2.197 13.540 1.00 86.00 139 VAL A N 1
ATOM 1105 C CA . VAL A 1 139 ? -13.555 0.815 13.938 1.00 86.00 139 VAL A CA 1
ATOM 1106 C C . VAL A 1 139 ? -14.221 0.798 15.303 1.00 86.00 139 VAL A C 1
ATOM 1108 O O . VAL A 1 139 ? -15.275 0.190 15.430 1.00 86.00 139 VAL A O 1
ATOM 1111 N N . VAL A 1 140 ? -13.696 1.547 16.277 1.00 92.38 140 VAL A N 1
ATOM 1112 C CA . VAL A 1 140 ? -14.329 1.676 17.600 1.00 92.38 140 VAL A CA 1
ATOM 1113 C C . VAL A 1 140 ? -15.760 2.208 17.487 1.00 92.38 140 VAL A C 1
ATOM 1115 O O . VAL A 1 140 ? -16.653 1.691 18.139 1.00 92.38 140 VAL A O 1
ATOM 1118 N N . ARG A 1 141 ? -16.019 3.194 16.617 1.00 90.25 141 ARG A N 1
ATOM 1119 C CA . ARG A 1 141 ? -17.392 3.682 16.377 1.00 90.25 141 ARG A CA 1
ATOM 1120 C C . ARG A 1 141 ? -18.318 2.628 15.767 1.00 90.25 141 ARG A C 1
ATOM 1122 O O . ARG A 1 141 ? -19.522 2.719 15.963 1.00 90.25 141 ARG A O 1
ATOM 1129 N N . THR A 1 142 ? -17.771 1.686 15.003 1.00 89.88 142 THR A N 1
ATOM 1130 C CA . THR A 1 142 ? -18.547 0.631 14.330 1.00 89.88 142 THR A CA 1
ATOM 1131 C C . THR A 1 142 ? -18.786 -0.565 15.256 1.00 89.88 142 THR A C 1
ATOM 1133 O O . THR A 1 142 ? -19.845 -1.177 15.193 1.00 89.88 142 THR A O 1
ATOM 1136 N N . HIS A 1 143 ? -17.825 -0.866 16.134 1.00 93.38 143 HIS A N 1
ATOM 1137 C CA . HIS A 1 143 ? -17.840 -2.003 17.060 1.00 93.38 143 HIS A CA 1
ATOM 1138 C C . HIS A 1 143 ? -17.417 -1.566 18.475 1.00 93.38 143 HIS A C 1
ATOM 1140 O O . HIS A 1 143 ? -16.337 -1.941 18.950 1.00 93.38 143 HIS A O 1
ATOM 1146 N N . PRO A 1 144 ? -18.208 -0.708 19.144 1.00 96.19 144 PRO A N 1
ATOM 1147 C CA . PRO A 1 144 ? -17.842 -0.179 20.457 1.00 96.19 144 PRO A CA 1
ATOM 1148 C C . PRO A 1 144 ? -17.782 -1.271 21.534 1.00 96.19 144 PRO A C 1
ATOM 1150 O O . PRO A 1 144 ? -16.956 -1.198 22.437 1.00 96.19 144 PRO A O 1
ATOM 1153 N N . ASP A 1 145 ? -18.606 -2.307 21.413 1.00 97.62 145 ASP A N 1
ATOM 1154 C CA . ASP A 1 145 ? -18.616 -3.496 22.266 1.00 97.62 145 ASP A CA 1
ATOM 1155 C C . ASP A 1 145 ? -17.276 -4.247 22.226 1.00 97.62 145 ASP A C 1
ATOM 1157 O O . ASP A 1 145 ? -16.692 -4.528 23.272 1.00 97.62 145 ASP A O 1
ATOM 1161 N N . GLN A 1 146 ? -16.740 -4.485 21.026 1.00 97.12 146 GLN A N 1
ATOM 1162 C CA . GLN A 1 146 ? -15.449 -5.152 20.846 1.00 97.12 146 GLN A CA 1
ATOM 1163 C C . GLN A 1 146 ? -14.301 -4.311 21.408 1.00 97.12 146 GLN A C 1
ATOM 1165 O O . GLN A 1 146 ? -13.374 -4.842 22.017 1.00 97.12 146 GLN A O 1
ATOM 1170 N N . ALA A 1 147 ? -14.380 -2.985 21.261 1.00 95.81 147 ALA A N 1
ATOM 1171 C CA . ALA A 1 147 ? -13.400 -2.085 21.856 1.00 95.81 147 ALA A CA 1
ATOM 1172 C C . ALA A 1 147 ? -13.390 -2.187 23.392 1.00 95.81 147 ALA A C 1
ATOM 1174 O O . ALA A 1 147 ? -12.318 -2.229 23.988 1.00 95.81 147 ALA A O 1
ATOM 1175 N N . LEU A 1 148 ? -14.562 -2.275 24.032 1.00 97.75 148 LEU A N 1
ATOM 1176 C CA . LEU A 1 148 ? -14.662 -2.437 25.486 1.00 97.75 148 LEU A CA 1
ATOM 1177 C C . LEU A 1 148 ? -14.086 -3.772 25.971 1.00 97.75 148 LEU A C 1
ATOM 1179 O O . LEU A 1 148 ? -13.421 -3.790 27.003 1.00 97.75 148 LEU A O 1
ATOM 1183 N N . ILE A 1 149 ? -14.323 -4.870 25.244 1.00 98.12 149 ILE A N 1
ATOM 1184 C CA . ILE A 1 149 ? -13.755 -6.190 25.572 1.00 98.12 149 ILE A CA 1
ATOM 1185 C C . ILE A 1 149 ? -12.227 -6.108 25.598 1.00 98.12 149 ILE A C 1
ATOM 1187 O O . ILE A 1 149 ? -11.617 -6.408 26.621 1.00 98.12 149 ILE A O 1
ATOM 1191 N N . VAL A 1 150 ? -11.625 -5.599 24.521 1.00 97.31 150 VAL A N 1
ATOM 1192 C CA . VAL A 1 150 ? -10.164 -5.478 24.413 1.00 97.31 150 VAL A CA 1
ATOM 1193 C C . VAL A 1 150 ? -9.592 -4.566 25.503 1.00 97.31 150 VAL A C 1
ATOM 1195 O O . VAL A 1 150 ? -8.557 -4.878 26.083 1.00 97.31 150 VAL A O 1
ATOM 1198 N N . LEU A 1 151 ? -10.251 -3.447 25.825 1.00 97.50 151 LEU A N 1
ATOM 1199 C CA . LEU A 1 151 ? -9.767 -2.539 26.873 1.00 97.50 151 LEU A CA 1
ATOM 1200 C C . LEU A 1 151 ? -9.777 -3.181 28.271 1.00 97.50 151 LEU A C 1
ATOM 1202 O O . LEU A 1 151 ? -8.851 -2.929 29.043 1.00 97.50 151 LEU A O 1
ATOM 1206 N N . ARG A 1 152 ? -10.767 -4.031 28.577 1.00 98.19 152 ARG A N 1
ATOM 1207 C CA . ARG A 1 152 ? -10.810 -4.811 29.828 1.00 98.19 152 ARG A CA 1
ATOM 1208 C C . ARG A 1 152 ? -9.714 -5.868 29.878 1.00 98.19 152 ARG A C 1
ATOM 1210 O O . ARG A 1 152 ? -9.032 -5.993 30.887 1.00 98.19 152 ARG A O 1
ATOM 1217 N N . GLU A 1 153 ? -9.507 -6.602 28.785 1.00 98.12 153 GLU A N 1
ATOM 1218 C CA . GLU A 1 153 ? -8.441 -7.612 28.684 1.00 98.12 153 GLU A CA 1
ATO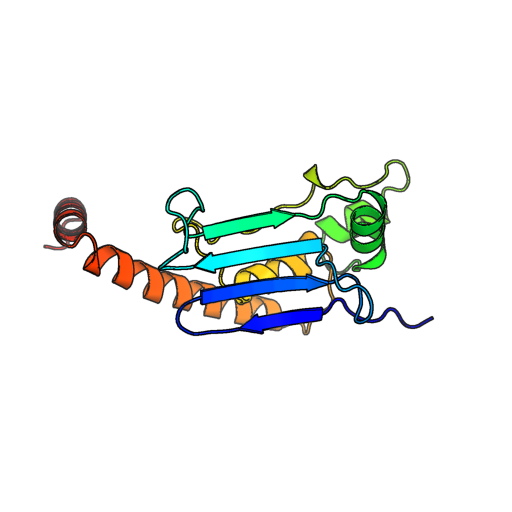M 1219 C C . GLU A 1 153 ? -7.044 -7.001 28.856 1.00 98.12 153 GLU A C 1
ATOM 1221 O O . GLU A 1 153 ? -6.153 -7.625 29.428 1.00 98.12 153 GLU A O 1
ATOM 1226 N N . LEU A 1 154 ? -6.863 -5.757 28.404 1.00 98.00 154 LEU A N 1
ATOM 1227 C CA . LEU A 1 154 ? -5.633 -4.987 28.591 1.00 98.00 154 LEU A CA 1
ATOM 1228 C C . LEU A 1 154 ? -5.515 -4.329 29.980 1.00 98.00 154 LEU A C 1
ATOM 1230 O O . LEU A 1 154 ? -4.499 -3.689 30.247 1.00 98.00 154 LEU A O 1
ATOM 1234 N N . GLY A 1 155 ? -6.527 -4.444 30.848 1.00 97.88 155 GLY A N 1
ATOM 1235 C CA . GLY A 1 155 ? -6.541 -3.837 32.184 1.00 97.88 155 GLY A CA 1
ATOM 1236 C C . GLY A 1 155 ? -6.614 -2.306 32.180 1.00 97.88 155 GLY A C 1
ATOM 1237 O O . GLY A 1 155 ? -6.141 -1.666 33.116 1.00 97.88 155 GLY A O 1
ATOM 1238 N N . MET A 1 156 ? -7.155 -1.706 31.114 1.00 96.00 156 MET A N 1
ATOM 1239 C CA . MET A 1 156 ? -7.287 -0.249 30.987 1.00 96.00 156 MET A CA 1
ATOM 1240 C C . MET A 1 156 ? -8.604 0.291 31.563 1.00 96.00 156 MET A C 1
ATOM 1242 O O . MET A 1 156 ? -8.685 1.492 31.830 1.00 96.00 156 MET A O 1
ATOM 1246 N N . ILE A 1 157 ? -9.614 -0.574 31.723 1.00 95.00 157 ILE A N 1
ATOM 1247 C CA . ILE A 1 157 ? -10.923 -0.317 32.351 1.00 95.00 157 ILE A CA 1
ATOM 1248 C C . ILE A 1 157 ? -11.456 -1.574 33.040 1.00 95.00 157 ILE A C 1
ATOM 1250 O O . ILE A 1 157 ? -10.992 -2.680 32.680 1.00 95.00 157 ILE A O 1
#